Protein AF-A0A563EY84-F1 (afdb_monomer_lite)

Radius of gyration: 15.16 Å; chains: 1; bounding box: 31×31×46 Å

Sequence (108 aa):
MAWVDTEAEFTRPQLLTLVAGVLQLALGLLDVFPLSPEYHVLQLGVGALGVVMSIRHDLARMYGLALLLFFGWMSLGLNEVNAEGFLEVRTAVVGAVITLVRPGRSAE

Organism: NCBI:txid2591470

Foldseek 3Di:
DDDPPDPVVQWPLLVLLLVQLVVLLVCLVVVVFPDDPVVSVVSNVLSVLSNVQSVDLVSSLVSLVCQLVVLVVVLVVDPDDGRSNVVSVVSNVSSVCSNPDDTPPPPD

pLDDT: mean 78.78, std 13.17, range [37.16, 89.94]

Structure (mmCIF, N/CA/C/O backbone):
data_AF-A0A563EY84-F1
#
_entry.id   AF-A0A563EY84-F1
#
loop_
_atom_site.group_PDB
_atom_site.id
_atom_site.type_symbol
_atom_site.label_atom_id
_atom_site.label_alt_id
_atom_site.label_comp_id
_atom_site.label_asym_id
_atom_site.label_entity_id
_atom_site.label_seq_id
_atom_site.pdbx_PDB_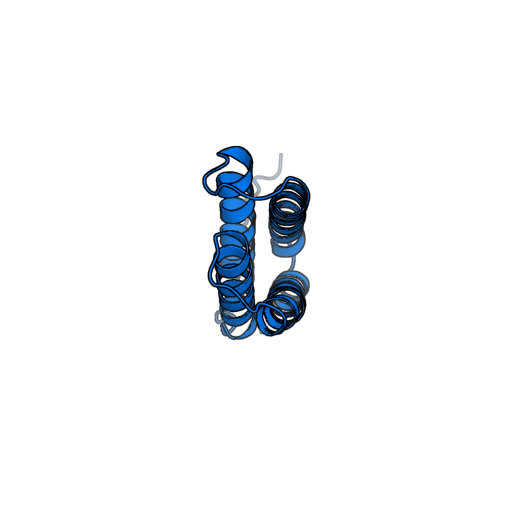ins_code
_atom_site.Cartn_x
_atom_site.Cartn_y
_atom_site.Cartn_z
_atom_site.occupancy
_atom_site.B_iso_or_equiv
_atom_site.auth_seq_id
_atom_site.auth_comp_id
_atom_site.auth_asym_id
_atom_site.auth_atom_id
_atom_site.pdbx_PDB_model_num
ATOM 1 N N . MET A 1 1 ? 16.986 18.978 -27.135 1.00 37.16 1 MET A N 1
ATOM 2 C CA . MET A 1 1 ? 15.742 18.364 -26.626 1.00 37.16 1 MET A CA 1
ATOM 3 C C . MET A 1 1 ? 15.768 16.905 -27.034 1.00 37.16 1 MET A C 1
ATOM 5 O O . MET A 1 1 ? 15.446 16.597 -28.173 1.00 37.16 1 MET A O 1
ATOM 9 N N . ALA A 1 2 ? 16.289 16.046 -26.159 1.00 43.78 2 ALA A N 1
ATOM 10 C CA . ALA A 1 2 ? 16.248 14.607 -26.372 1.00 43.78 2 ALA A CA 1
ATOM 11 C C . ALA A 1 2 ? 14.829 14.143 -26.036 1.00 43.78 2 ALA A C 1
ATOM 13 O O . ALA A 1 2 ? 14.350 14.381 -24.927 1.00 43.78 2 ALA A O 1
ATOM 14 N N . TRP A 1 3 ? 14.151 13.582 -27.028 1.00 42.94 3 TRP A N 1
ATOM 15 C CA . TRP A 1 3 ? 12.872 12.919 -26.859 1.00 42.94 3 TRP A CA 1
ATOM 16 C C . TRP A 1 3 ? 13.102 11.713 -25.949 1.00 42.94 3 TRP A C 1
ATOM 18 O O . TRP A 1 3 ? 13.934 10.857 -26.245 1.00 42.94 3 TRP A O 1
ATOM 28 N N . VAL A 1 4 ? 12.437 11.707 -24.795 1.00 46.91 4 VAL A N 1
ATOM 29 C CA . VAL A 1 4 ? 12.439 10.588 -23.850 1.00 46.91 4 VAL A CA 1
ATOM 30 C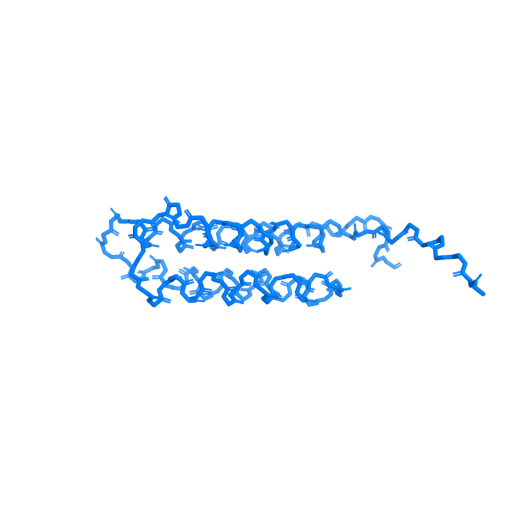 C . VAL A 1 4 ? 11.508 9.520 -24.427 1.00 46.91 4 VAL A C 1
ATOM 32 O O . VAL A 1 4 ? 10.398 9.326 -23.951 1.00 46.91 4 VAL A O 1
ATOM 35 N N . ASP A 1 5 ? 11.961 8.852 -25.487 1.00 43.91 5 ASP A N 1
ATOM 36 C CA . ASP A 1 5 ? 11.432 7.556 -25.921 1.00 43.91 5 ASP A CA 1
ATOM 37 C C . ASP A 1 5 ? 12.052 6.478 -25.032 1.00 43.91 5 ASP A C 1
ATOM 39 O O . ASP A 1 5 ? 12.880 5.665 -25.436 1.00 43.91 5 ASP A O 1
ATOM 43 N N . THR A 1 6 ? 11.706 6.523 -23.751 1.00 45.00 6 THR A N 1
ATOM 44 C CA . THR A 1 6 ? 11.883 5.377 -22.874 1.00 45.00 6 THR A CA 1
ATOM 45 C C . THR A 1 6 ? 10.477 4.927 -22.555 1.00 45.00 6 THR A C 1
ATOM 47 O O . THR A 1 6 ? 9.836 5.463 -21.651 1.00 45.00 6 THR A O 1
ATOM 50 N N . GLU A 1 7 ? 9.985 3.945 -23.308 1.00 44.38 7 GLU A N 1
ATOM 51 C CA . GLU A 1 7 ? 9.072 2.959 -22.745 1.00 44.38 7 GLU A CA 1
ATOM 52 C C . GLU A 1 7 ? 9.785 2.382 -21.517 1.00 44.38 7 GLU A C 1
ATOM 54 O O . GLU A 1 7 ? 10.507 1.391 -21.582 1.00 44.38 7 GLU A O 1
ATOM 59 N N . ALA A 1 8 ? 9.694 3.087 -20.390 1.00 53.78 8 ALA A N 1
ATOM 60 C CA . ALA A 1 8 ? 10.080 2.567 -19.104 1.00 53.78 8 ALA A CA 1
ATOM 61 C C . ALA A 1 8 ? 9.048 1.479 -18.828 1.00 53.78 8 ALA A C 1
ATOM 63 O O . ALA A 1 8 ? 7.989 1.750 -18.262 1.00 53.78 8 ALA A O 1
ATOM 64 N N . GLU A 1 9 ? 9.311 0.270 -19.329 1.00 61.81 9 GLU A N 1
ATOM 65 C CA . GLU A 1 9 ? 8.548 -0.919 -18.988 1.00 61.81 9 GLU A CA 1
ATOM 66 C C . GLU A 1 9 ? 8.684 -1.096 -17.478 1.00 61.81 9 GLU A C 1
ATOM 68 O O . GLU A 1 9 ? 9.627 -1.700 -16.965 1.00 61.81 9 GLU A O 1
ATOM 73 N N . PHE A 1 10 ? 7.751 -0.496 -16.741 1.00 65.25 10 PHE A N 1
ATOM 74 C CA . PHE A 1 10 ? 7.640 -0.700 -15.315 1.00 65.25 10 PHE A CA 1
ATOM 75 C C . PHE A 1 10 ? 7.540 -2.200 -15.081 1.00 65.25 10 PHE A C 1
ATOM 77 O O . PHE A 1 10 ? 6.630 -2.878 -15.568 1.00 65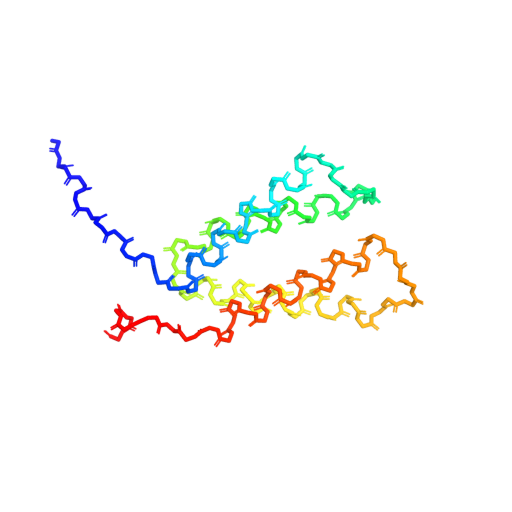.25 10 PHE A O 1
ATOM 84 N N . THR A 1 11 ? 8.477 -2.732 -14.304 1.00 79.38 11 THR A N 1
ATOM 85 C CA . THR A 1 11 ? 8.374 -4.121 -13.874 1.00 79.38 11 THR A CA 1
ATOM 86 C C . THR A 1 11 ? 7.079 -4.290 -13.075 1.00 79.38 11 THR A C 1
ATOM 88 O O . THR A 1 11 ? 6.627 -3.368 -12.392 1.00 79.38 11 THR A O 1
ATOM 91 N N . ARG A 1 12 ? 6.473 -5.483 -13.124 1.00 82.31 12 ARG A N 1
ATOM 92 C CA . ARG A 1 12 ? 5.207 -5.765 -12.418 1.00 82.31 12 ARG A CA 1
ATOM 93 C C . ARG A 1 12 ? 5.202 -5.295 -10.948 1.00 82.31 12 ARG A C 1
ATOM 95 O O . ARG A 1 12 ? 4.213 -4.677 -10.563 1.00 82.31 12 ARG A O 1
ATOM 102 N N . PRO A 1 13 ? 6.271 -5.497 -10.142 1.00 80.00 13 PRO A N 1
ATOM 103 C CA . PRO A 1 13 ? 6.319 -4.957 -8.782 1.00 80.00 13 PRO A CA 1
ATOM 104 C C . PRO A 1 13 ? 6.276 -3.432 -8.724 1.00 80.00 13 PRO A C 1
ATOM 106 O O . PRO A 1 13 ? 5.577 -2.889 -7.882 1.00 80.00 13 PRO A O 1
ATOM 109 N N . GLN A 1 14 ? 6.978 -2.726 -9.614 1.00 83.44 14 GLN A N 1
ATOM 110 C CA . GLN A 1 14 ? 6.976 -1.262 -9.610 1.00 83.44 14 GLN A CA 1
ATOM 111 C C . GLN A 1 14 ? 5.605 -0.700 -9.975 1.00 83.44 14 GLN A C 1
ATOM 113 O O . GLN A 1 14 ? 5.134 0.213 -9.304 1.00 83.44 14 GLN A O 1
ATOM 118 N N . LEU A 1 15 ? 4.944 -1.276 -10.986 1.00 87.00 15 LEU A N 1
ATOM 119 C CA . LEU A 1 15 ? 3.591 -0.869 -11.357 1.00 87.00 15 LEU A CA 1
ATOM 120 C C . LEU A 1 15 ? 2.613 -1.107 -10.201 1.00 87.00 15 LEU A C 1
ATOM 122 O O . LEU A 1 15 ? 1.830 -0.221 -9.872 1.00 87.00 15 LEU A O 1
ATOM 126 N N . LEU A 1 16 ? 2.682 -2.272 -9.548 1.00 86.12 16 LEU A N 1
ATOM 127 C CA . LEU A 1 16 ? 1.837 -2.569 -8.390 1.00 86.12 16 LEU A CA 1
ATOM 128 C C . LEU A 1 16 ? 2.122 -1.635 -7.212 1.00 86.12 16 LEU A C 1
ATOM 130 O O . LEU A 1 16 ? 1.179 -1.161 -6.587 1.00 86.12 16 LEU A O 1
ATOM 134 N N . THR A 1 17 ? 3.388 -1.323 -6.935 1.00 88.31 17 THR A N 1
ATOM 135 C CA . THR A 1 17 ? 3.770 -0.375 -5.882 1.00 88.31 17 THR A CA 1
ATOM 136 C C . THR A 1 17 ? 3.294 1.043 -6.190 1.00 88.31 17 THR A C 1
ATOM 138 O O . THR A 1 17 ? 2.778 1.715 -5.299 1.00 88.31 17 THR A O 1
ATOM 141 N N . LEU A 1 18 ? 3.383 1.482 -7.449 1.00 87.56 18 LEU A N 1
ATOM 142 C CA . LEU A 1 18 ? 2.872 2.781 -7.882 1.00 87.56 18 LEU A CA 1
ATOM 143 C C . LEU A 1 18 ? 1.349 2.851 -7.739 1.00 87.56 18 LEU A C 1
ATOM 145 O O . LEU A 1 18 ? 0.832 3.784 -7.132 1.00 87.56 18 LEU A O 1
ATOM 149 N N . VAL A 1 19 ? 0.632 1.846 -8.251 1.00 88.44 19 VAL A N 1
ATOM 150 C CA . VAL A 1 19 ? -0.833 1.765 -8.151 1.00 88.44 19 VAL A CA 1
ATOM 151 C C . VAL A 1 19 ? -1.272 1.719 -6.690 1.00 88.44 19 VAL A C 1
ATOM 153 O O . VAL A 1 19 ? -2.195 2.435 -6.314 1.00 88.44 19 VAL A O 1
ATOM 156 N N . ALA A 1 20 ? -0.595 0.934 -5.850 1.00 88.38 20 ALA A N 1
ATOM 157 C CA . ALA A 1 20 ? -0.872 0.870 -4.420 1.00 88.38 20 ALA A CA 1
ATOM 158 C C . ALA A 1 20 ? -0.670 2.228 -3.735 1.00 88.38 20 ALA A C 1
ATOM 160 O O . ALA A 1 20 ? -1.547 2.665 -2.990 1.00 88.38 20 ALA A O 1
ATOM 161 N N . GLY A 1 21 ? 0.447 2.906 -4.021 1.00 87.69 21 GLY A N 1
ATOM 162 C CA . GLY A 1 21 ? 0.754 4.220 -3.461 1.00 87.69 21 GLY A CA 1
ATOM 163 C C . GLY A 1 21 ? -0.260 5.287 -3.880 1.00 87.69 21 GLY A C 1
ATOM 164 O O . GLY A 1 21 ? -0.812 5.991 -3.035 1.00 87.69 21 GLY A O 1
ATOM 165 N N . VAL A 1 22 ? -0.584 5.352 -5.175 1.00 89.12 22 VAL A N 1
ATOM 166 C CA . VAL A 1 22 ? -1.595 6.277 -5.715 1.00 89.12 22 VAL A CA 1
ATOM 167 C C . VAL A 1 22 ? -2.974 5.989 -5.128 1.00 89.12 22 VAL A C 1
ATOM 169 O O . VAL A 1 22 ? -3.673 6.920 -4.735 1.00 89.12 22 VAL A O 1
ATOM 172 N N . LEU A 1 23 ? -3.369 4.719 -5.024 1.00 87.19 23 LEU A N 1
ATOM 173 C CA . LEU A 1 23 ? -4.660 4.350 -4.453 1.00 87.19 23 LEU A CA 1
ATOM 174 C C . LEU A 1 23 ? -4.739 4.714 -2.965 1.00 87.19 23 LEU A C 1
ATOM 176 O O . LEU A 1 23 ? -5.759 5.237 -2.529 1.00 87.19 23 LEU A O 1
ATOM 180 N N . GLN A 1 24 ? -3.675 4.497 -2.188 1.00 86.19 24 GLN A N 1
ATOM 181 C CA . GLN A 1 24 ? -3.621 4.913 -0.782 1.00 86.19 24 GLN A CA 1
ATOM 182 C C . GLN A 1 24 ? -3.746 6.429 -0.625 1.00 86.19 24 GLN A C 1
ATOM 184 O O . GLN A 1 24 ? -4.528 6.875 0.216 1.00 86.19 24 GLN A O 1
ATOM 189 N N . LEU A 1 25 ? -3.052 7.204 -1.467 1.00 88.06 25 LEU A N 1
ATOM 190 C CA . LEU A 1 25 ? -3.176 8.662 -1.502 1.00 88.06 25 LEU A CA 1
ATOM 191 C C . LEU A 1 25 ? -4.592 9.102 -1.870 1.00 88.06 25 LEU A C 1
ATOM 193 O O . LEU A 1 25 ? -5.157 9.939 -1.179 1.00 88.06 25 LEU A O 1
ATOM 197 N N . ALA A 1 26 ? -5.182 8.521 -2.916 1.00 86.75 26 ALA A N 1
ATOM 198 C CA . ALA A 1 26 ? -6.535 8.852 -3.351 1.00 86.75 26 ALA A CA 1
ATOM 199 C C . ALA A 1 26 ? -7.568 8.542 -2.260 1.00 86.75 26 ALA A C 1
ATOM 201 O O . ALA A 1 26 ? -8.416 9.373 -1.958 1.00 86.75 26 ALA A O 1
ATOM 202 N N . LEU A 1 27 ? -7.466 7.372 -1.626 1.00 84.69 27 LEU A N 1
ATOM 203 C CA . LEU A 1 27 ? -8.352 6.980 -0.532 1.00 84.69 27 LEU A CA 1
ATOM 204 C C . LEU A 1 27 ? -8.153 7.837 0.726 1.00 84.69 27 LEU A C 1
ATOM 206 O O . LEU A 1 27 ? -9.105 8.005 1.480 1.00 84.69 27 LEU A O 1
ATOM 210 N N . GLY A 1 28 ? -6.936 8.340 0.962 1.00 83.25 28 GLY A N 1
ATOM 211 C CA . GLY A 1 28 ? -6.649 9.254 2.067 1.00 83.25 28 GLY A CA 1
ATOM 212 C C . GLY A 1 28 ? -7.237 10.631 1.780 1.00 83.25 28 GLY A C 1
ATOM 213 O O . GLY A 1 28 ? -8.071 11.115 2.524 1.00 83.25 28 GLY A O 1
ATOM 214 N N . LEU A 1 29 ? -6.910 11.217 0.628 1.00 82.81 29 LEU A N 1
ATOM 215 C CA . LEU A 1 29 ? -7.392 12.541 0.219 1.00 82.81 29 LEU A CA 1
ATOM 216 C C . LEU A 1 29 ? -8.919 12.641 0.111 1.00 82.81 29 LEU A C 1
ATOM 218 O O . LEU A 1 29 ? -9.473 13.705 0.366 1.00 82.81 29 LEU A O 1
ATOM 222 N N . LEU A 1 30 ? -9.590 11.559 -0.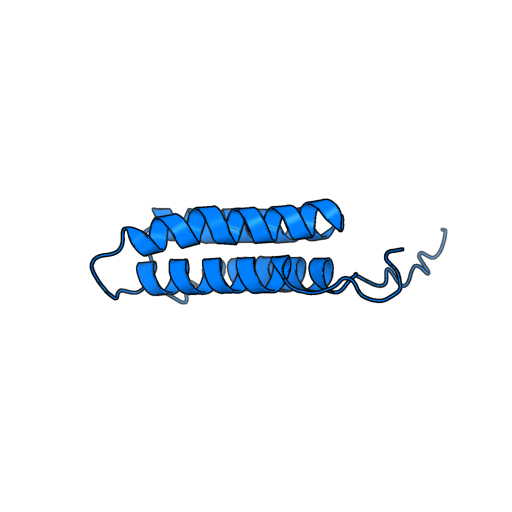292 1.00 82.75 30 LEU A N 1
ATOM 223 C CA . LEU A 1 30 ? -11.050 11.508 -0.407 1.00 82.75 30 LEU A CA 1
ATOM 224 C C . LEU A 1 30 ? -11.757 11.139 0.906 1.00 82.75 30 LEU A C 1
ATOM 226 O O . LEU A 1 30 ? -12.982 11.056 0.904 1.00 82.75 30 LEU A O 1
ATOM 230 N N . ASP A 1 31 ? -11.007 10.899 1.988 1.00 77.50 31 ASP A N 1
ATOM 231 C CA . ASP A 1 31 ? -11.521 10.540 3.317 1.00 77.50 31 ASP A CA 1
ATOM 232 C C . ASP A 1 31 ? -12.580 9.420 3.271 1.00 77.50 31 ASP A C 1
ATOM 234 O O . ASP A 1 31 ? -13.652 9.484 3.868 1.00 77.50 31 ASP A O 1
ATOM 238 N N . VAL A 1 32 ? -12.301 8.382 2.472 1.00 73.06 32 VAL A N 1
ATOM 239 C CA . VAL A 1 32 ? -13.286 7.336 2.127 1.00 73.06 32 VAL A CA 1
ATOM 240 C C . VAL A 1 32 ? -13.661 6.468 3.333 1.00 73.06 32 VAL A C 1
ATOM 242 O O . VAL A 1 32 ? -14.721 5.843 3.344 1.00 73.06 32 VAL A O 1
ATOM 245 N N . PHE A 1 33 ? -12.796 6.412 4.346 1.00 72.81 33 PHE A N 1
ATOM 246 C CA . PHE A 1 33 ? -13.004 5.638 5.566 1.00 72.81 33 PHE A CA 1
ATOM 247 C C . PHE A 1 33 ? -12.973 6.568 6.782 1.00 72.81 33 PHE A C 1
ATOM 249 O O . PHE A 1 33 ? -12.096 7.426 6.834 1.00 72.81 33 PHE A O 1
ATOM 256 N N . PRO A 1 34 ? -13.858 6.369 7.780 1.00 75.75 34 PRO A N 1
ATOM 257 C CA . PRO A 1 34 ? -13.840 7.122 9.031 1.00 75.75 34 PRO A CA 1
ATOM 258 C C . PRO A 1 34 ? -12.654 6.662 9.889 1.00 75.75 34 PRO A C 1
ATOM 260 O O . PRO A 1 34 ? -12.804 5.875 10.823 1.00 75.75 34 PRO A O 1
ATOM 263 N N . LEU A 1 35 ? -11.457 7.090 9.502 1.00 76.44 35 LEU A N 1
ATOM 264 C CA . LEU A 1 35 ? -10.202 6.774 10.167 1.00 76.44 35 LEU A CA 1
ATOM 265 C C . LEU A 1 35 ? -9.909 7.830 11.224 1.00 76.44 35 LEU A C 1
ATOM 267 O O . LEU A 1 35 ? -10.197 9.015 11.038 1.00 76.44 35 LEU A O 1
ATOM 271 N N . SER A 1 36 ? -9.283 7.418 12.323 1.00 81.94 36 SER A N 1
ATOM 272 C CA . SER A 1 36 ? -8.702 8.386 13.243 1.00 81.94 36 SER A CA 1
ATOM 273 C C . SER A 1 36 ? -7.583 9.189 12.545 1.00 81.94 36 SER A C 1
ATOM 275 O O . SER A 1 36 ? -6.964 8.710 11.583 1.00 81.94 36 SER A O 1
ATOM 277 N N . PRO A 1 37 ? -7.295 10.424 13.002 1.00 82.88 37 PRO A N 1
ATOM 278 C CA . PRO A 1 37 ? -6.332 11.313 12.342 1.00 82.88 37 PRO A CA 1
ATOM 279 C C . PRO A 1 37 ? -4.944 10.686 12.155 1.00 82.88 37 PRO A C 1
ATOM 281 O O . PRO A 1 37 ? -4.254 10.956 11.174 1.00 82.88 37 PRO A O 1
ATOM 284 N N . GLU A 1 38 ? -4.551 9.816 13.083 1.00 84.94 38 GLU A N 1
ATOM 285 C CA . GLU A 1 38 ? -3.274 9.103 13.086 1.00 84.94 38 GLU A CA 1
ATOM 286 C C . GLU A 1 38 ? -3.163 8.140 11.896 1.00 84.94 38 GLU A C 1
ATOM 288 O O . GLU A 1 38 ? -2.177 8.165 11.154 1.00 84.94 38 GLU A O 1
ATOM 293 N N . TYR A 1 39 ? -4.213 7.349 11.652 1.00 81.75 39 TYR A N 1
ATOM 294 C CA . TYR A 1 39 ? -4.277 6.411 10.529 1.00 81.75 39 TYR A CA 1
ATOM 295 C C . TYR A 1 39 ? -4.410 7.127 9.190 1.00 81.75 39 TYR A C 1
ATOM 297 O O . TYR A 1 39 ? -3.879 6.651 8.188 1.00 81.75 39 TYR A O 1
ATOM 305 N N . HIS A 1 40 ? -5.059 8.291 9.166 1.00 85.00 40 HIS A N 1
ATOM 306 C CA . HIS A 1 40 ? -5.149 9.114 7.965 1.00 85.00 40 HIS A CA 1
ATOM 307 C C . HIS A 1 40 ? -3.759 9.624 7.534 1.00 85.00 40 HIS A C 1
ATOM 309 O O . HIS A 1 40 ? -3.379 9.511 6.365 1.00 85.00 40 HIS A O 1
ATOM 315 N N . VAL A 1 41 ? -2.951 10.112 8.484 1.00 87.56 41 VAL A N 1
ATOM 316 C CA . VAL A 1 41 ? -1.560 10.526 8.225 1.00 87.56 41 VAL A CA 1
ATOM 317 C C . VAL A 1 41 ? -0.700 9.335 7.806 1.00 87.56 41 VAL A C 1
ATOM 319 O O . VAL A 1 41 ? 0.055 9.442 6.837 1.00 87.56 41 VAL A O 1
ATOM 322 N N . LEU A 1 42 ? -0.837 8.190 8.484 1.00 86.19 42 LEU A N 1
ATOM 323 C CA . LEU A 1 42 ? -0.155 6.950 8.109 1.00 86.19 42 LEU A CA 1
ATOM 324 C C . LEU A 1 42 ? -0.493 6.539 6.675 1.00 86.19 42 LEU A C 1
ATOM 326 O O . LEU A 1 42 ? 0.411 6.268 5.890 1.00 86.19 42 LEU A O 1
ATOM 330 N N . GLN A 1 43 ? -1.771 6.544 6.302 1.00 86.12 43 GLN A N 1
ATOM 331 C CA . GLN A 1 43 ? -2.215 6.169 4.965 1.00 86.12 43 GLN A CA 1
ATOM 332 C C . GLN A 1 43 ? -1.635 7.089 3.882 1.00 86.12 43 GLN A C 1
ATOM 334 O O . GLN A 1 43 ? -1.156 6.597 2.858 1.00 86.12 43 GLN A O 1
ATOM 339 N N . LEU A 1 44 ? -1.635 8.407 4.104 1.00 87.94 44 LEU A N 1
ATOM 340 C CA . LEU A 1 44 ? -1.038 9.364 3.169 1.00 87.94 44 LEU A CA 1
ATOM 341 C C . LEU A 1 44 ? 0.485 9.211 3.085 1.00 87.94 44 LEU A C 1
ATOM 343 O O . LEU A 1 44 ? 1.044 9.207 1.988 1.00 87.94 44 LEU A O 1
ATOM 347 N N . GLY A 1 45 ? 1.158 9.054 4.228 1.00 89.25 45 GLY A N 1
ATOM 348 C CA . GLY A 1 45 ? 2.609 8.886 4.294 1.00 89.25 45 GLY A CA 1
ATOM 349 C C . GLY A 1 45 ? 3.071 7.615 3.588 1.00 89.25 45 GLY A C 1
ATOM 350 O O . GLY A 1 45 ? 3.999 7.649 2.781 1.00 89.25 45 GLY A O 1
ATOM 351 N N . VAL A 1 46 ? 2.371 6.509 3.828 1.00 88.75 46 VAL A N 1
ATOM 352 C CA . VAL A 1 46 ? 2.615 5.227 3.170 1.00 88.75 46 VAL A CA 1
ATOM 353 C C . VAL A 1 46 ? 2.336 5.332 1.669 1.00 88.75 46 VAL A C 1
ATOM 355 O O . VAL A 1 46 ? 3.186 4.948 0.868 1.00 88.75 46 VAL A O 1
ATOM 358 N N . GLY A 1 47 ? 1.227 5.963 1.271 1.00 88.25 47 GLY A N 1
ATOM 359 C CA . GLY A 1 47 ? 0.910 6.197 -0.136 1.00 88.25 47 GLY A CA 1
ATOM 360 C C . GLY A 1 47 ? 1.991 6.996 -0.877 1.00 88.25 47 GLY A C 1
ATOM 361 O O . GLY A 1 47 ? 2.436 6.596 -1.956 1.00 88.25 47 GLY A O 1
ATOM 362 N N . ALA A 1 48 ? 2.483 8.081 -0.273 1.00 89.94 48 ALA A N 1
ATOM 363 C CA . ALA A 1 48 ? 3.583 8.877 -0.817 1.00 89.94 48 ALA A CA 1
ATOM 364 C C . ALA A 1 48 ? 4.887 8.068 -0.913 1.00 89.94 48 ALA A C 1
ATOM 366 O O . ALA A 1 48 ? 5.571 8.114 -1.939 1.00 89.94 48 ALA A O 1
ATOM 367 N N . LEU A 1 49 ? 5.207 7.283 0.122 1.00 88.75 49 LEU A N 1
ATOM 368 C CA . LEU A 1 49 ? 6.373 6.400 0.136 1.00 88.75 49 LEU A CA 1
ATOM 369 C C . LEU A 1 49 ? 6.304 5.371 -1.003 1.00 88.75 49 LEU A C 1
ATOM 371 O O . LEU A 1 49 ? 7.305 5.156 -1.683 1.00 88.75 49 LEU A O 1
ATOM 375 N N . GLY A 1 50 ? 5.129 4.789 -1.260 1.00 86.81 50 GLY A N 1
ATOM 376 C CA . GLY A 1 50 ? 4.903 3.849 -2.359 1.00 86.81 50 GLY A CA 1
ATOM 377 C C . GLY A 1 50 ? 5.172 4.467 -3.730 1.00 86.81 50 GLY A C 1
ATOM 378 O O . GLY A 1 50 ? 5.887 3.885 -4.545 1.00 86.81 50 GLY A O 1
ATOM 379 N N . VAL A 1 51 ? 4.689 5.689 -3.971 1.00 88.00 51 VAL A N 1
ATOM 380 C CA . VAL A 1 51 ? 4.968 6.416 -5.222 1.00 88.00 51 VAL A CA 1
ATOM 381 C C . VAL A 1 51 ? 6.473 6.633 -5.397 1.00 88.00 51 VAL A C 1
ATOM 383 O O . VAL A 1 51 ? 7.012 6.308 -6.452 1.00 88.00 51 VAL A O 1
ATOM 386 N N . VAL A 1 52 ? 7.179 7.084 -4.356 1.00 88.75 52 VAL A N 1
ATOM 387 C CA . VAL A 1 52 ? 8.636 7.304 -4.411 1.00 88.75 52 VAL A CA 1
ATOM 388 C C . VAL A 1 52 ? 9.401 5.989 -4.614 1.00 88.75 52 VAL A C 1
ATOM 390 O O . VAL A 1 52 ? 10.309 5.913 -5.441 1.00 88.75 52 VAL A O 1
ATOM 393 N N . MET A 1 53 ? 9.032 4.930 -3.893 1.00 86.75 53 MET A N 1
ATOM 394 C CA . MET A 1 53 ? 9.724 3.641 -3.950 1.00 86.75 53 MET A CA 1
ATOM 395 C C . MET A 1 53 ? 9.441 2.852 -5.233 1.00 86.75 53 MET A C 1
ATOM 397 O O . MET A 1 53 ? 10.256 2.012 -5.606 1.00 86.75 53 MET A O 1
ATOM 401 N N . SER A 1 54 ? 8.362 3.149 -5.966 1.00 85.38 54 SER A N 1
ATOM 402 C CA . SER A 1 54 ? 8.096 2.533 -7.277 1.00 85.38 54 SER A CA 1
ATOM 403 C C . SER A 1 54 ? 9.147 2.862 -8.347 1.00 85.38 54 SER A C 1
ATOM 405 O O . SER A 1 54 ? 9.291 2.113 -9.314 1.00 85.38 54 SER A O 1
ATOM 407 N N . ILE A 1 55 ? 9.937 3.929 -8.164 1.00 83.06 55 ILE A N 1
ATOM 408 C CA . ILE A 1 55 ? 10.953 4.370 -9.134 1.00 83.06 55 ILE A CA 1
ATOM 409 C C . ILE A 1 55 ? 12.035 3.298 -9.338 1.00 83.06 55 ILE A C 1
ATOM 411 O O . ILE A 1 55 ? 12.573 3.158 -10.434 1.00 83.06 55 ILE A O 1
ATOM 415 N N . ARG A 1 56 ? 12.339 2.487 -8.315 1.00 82.12 56 ARG A N 1
ATOM 416 C CA . ARG A 1 56 ? 13.348 1.418 -8.389 1.00 82.12 56 ARG A CA 1
ATOM 417 C C . ARG A 1 56 ? 12.741 0.069 -8.024 1.00 82.12 56 ARG A C 1
ATOM 419 O O . ARG A 1 56 ? 12.059 -0.048 -7.014 1.00 82.12 56 ARG A O 1
ATOM 426 N N . HIS A 1 57 ? 13.052 -0.963 -8.803 1.00 78.88 57 HIS A N 1
ATOM 427 C CA . HIS A 1 57 ? 12.533 -2.317 -8.591 1.00 78.88 57 HIS A CA 1
ATOM 428 C C . HIS A 1 57 ? 12.826 -2.868 -7.186 1.00 78.88 57 HIS A C 1
ATOM 430 O O . HIS A 1 57 ? 11.916 -3.350 -6.509 1.00 78.88 57 HIS A O 1
ATOM 436 N N . ASP A 1 58 ? 14.071 -2.741 -6.720 1.00 80.62 58 ASP A N 1
ATOM 437 C CA . ASP A 1 58 ? 14.475 -3.237 -5.398 1.00 80.62 58 ASP A CA 1
ATOM 438 C C . ASP A 1 58 ? 13.715 -2.530 -4.269 1.00 80.62 58 ASP A C 1
ATOM 440 O O . ASP A 1 58 ? 13.249 -3.165 -3.322 1.00 80.62 58 ASP A O 1
ATOM 444 N N . LEU A 1 59 ? 13.524 -1.211 -4.404 1.00 84.94 59 LEU A N 1
ATOM 445 C CA . LEU A 1 59 ? 12.762 -0.411 -3.445 1.00 84.94 59 LEU A CA 1
ATOM 446 C C . LEU A 1 59 ? 11.277 -0.785 -3.465 1.00 84.94 59 LEU A C 1
ATOM 448 O O . LEU A 1 59 ? 10.666 -0.874 -2.406 1.00 84.94 59 LEU A O 1
ATOM 452 N N . ALA A 1 60 ? 10.707 -1.068 -4.638 1.00 83.88 60 ALA A N 1
ATOM 453 C CA . ALA A 1 60 ? 9.313 -1.475 -4.772 1.00 83.88 60 ALA A CA 1
ATOM 454 C C . ALA A 1 60 ? 9.018 -2.789 -4.030 1.00 83.88 60 ALA A C 1
ATOM 456 O O . ALA A 1 60 ? 7.978 -2.909 -3.382 1.00 83.88 60 ALA A O 1
ATOM 457 N N . ARG A 1 61 ? 9.946 -3.754 -4.066 1.00 84.06 61 ARG A N 1
ATOM 458 C CA . ARG A 1 61 ? 9.834 -5.002 -3.294 1.00 84.06 61 ARG A CA 1
ATOM 459 C C . ARG A 1 61 ? 10.025 -4.791 -1.797 1.00 84.06 61 ARG A C 1
ATOM 461 O O . ARG A 1 61 ? 9.249 -5.333 -1.014 1.00 84.06 61 ARG A O 1
ATOM 468 N N . MET A 1 62 ? 11.015 -3.992 -1.395 1.00 88.25 62 MET A N 1
ATOM 469 C CA . MET A 1 62 ? 11.205 -3.649 0.020 1.00 88.25 62 MET A CA 1
ATOM 470 C C . MET A 1 62 ? 10.002 -2.904 0.593 1.00 88.25 62 MET A C 1
ATOM 472 O O . MET A 1 62 ? 9.626 -3.151 1.733 1.00 88.25 62 MET A O 1
ATOM 476 N N . TYR A 1 63 ? 9.365 -2.049 -0.204 1.00 87.69 63 TYR A N 1
ATOM 477 C CA . TYR A 1 63 ? 8.118 -1.394 0.161 1.00 87.69 63 TYR A CA 1
ATOM 478 C C . TYR A 1 63 ? 7.008 -2.414 0.428 1.00 87.69 63 TYR A C 1
ATOM 480 O O . TYR A 1 63 ? 6.392 -2.376 1.488 1.00 87.69 63 TYR A O 1
ATOM 488 N N . GLY A 1 64 ? 6.801 -3.374 -0.482 1.00 84.88 64 GLY A N 1
ATOM 489 C CA . GLY A 1 64 ? 5.838 -4.459 -0.277 1.00 84.88 64 GLY A CA 1
ATOM 490 C C . GLY A 1 64 ? 6.097 -5.249 1.011 1.00 84.88 64 GLY A C 1
ATOM 491 O O . GLY A 1 64 ? 5.165 -5.514 1.770 1.00 84.88 64 GLY A O 1
ATOM 492 N N . LEU A 1 65 ? 7.364 -5.558 1.302 1.00 88.88 65 LEU A N 1
ATOM 493 C CA . LEU A 1 65 ? 7.762 -6.223 2.544 1.00 88.88 65 LEU A CA 1
ATOM 494 C C . LEU A 1 65 ? 7.488 -5.357 3.775 1.00 88.88 65 LEU A C 1
ATOM 496 O O . LEU A 1 65 ? 6.957 -5.859 4.761 1.00 88.88 65 LEU A O 1
ATOM 500 N N . ALA A 1 66 ? 7.815 -4.067 3.723 1.00 88.44 66 ALA A N 1
ATOM 501 C CA . ALA A 1 66 ? 7.560 -3.139 4.818 1.00 88.44 66 ALA A CA 1
ATOM 502 C C . ALA A 1 66 ? 6.059 -3.017 5.104 1.00 88.44 66 ALA A C 1
ATOM 504 O O . ALA A 1 66 ? 5.659 -3.093 6.263 1.00 88.44 66 ALA A O 1
ATOM 505 N N . LEU A 1 67 ? 5.229 -2.911 4.058 1.00 88.00 67 LEU A N 1
ATOM 506 C CA . LEU A 1 67 ? 3.772 -2.923 4.189 1.00 88.00 67 LEU A CA 1
ATOM 507 C C . LEU A 1 67 ? 3.281 -4.203 4.863 1.00 88.00 67 LEU A C 1
ATOM 509 O O . LEU A 1 67 ? 2.500 -4.139 5.808 1.00 88.00 67 LEU A O 1
ATOM 513 N N . LEU A 1 68 ? 3.749 -5.357 4.384 1.00 89.00 68 LEU A N 1
ATOM 514 C CA . LEU A 1 68 ? 3.355 -6.654 4.918 1.00 89.00 68 LEU A CA 1
ATOM 515 C C . LEU A 1 68 ? 3.744 -6.798 6.390 1.00 89.00 68 LEU A C 1
ATOM 517 O O . LEU A 1 68 ? 2.928 -7.232 7.192 1.00 89.00 68 LEU A O 1
ATOM 521 N N . LEU A 1 69 ? 4.976 -6.444 6.751 1.00 88.62 69 LEU A N 1
ATOM 522 C CA . LEU A 1 69 ? 5.465 -6.609 8.116 1.00 88.62 69 LEU A CA 1
ATOM 523 C C . LEU A 1 69 ? 4.812 -5.615 9.071 1.00 88.62 69 LEU A C 1
ATOM 525 O O . LEU A 1 69 ? 4.335 -6.023 10.124 1.00 88.62 69 LEU A O 1
ATOM 529 N N . PHE A 1 70 ? 4.761 -4.333 8.707 1.00 86.44 70 PHE A N 1
ATOM 530 C CA . PHE A 1 70 ? 4.230 -3.288 9.577 1.00 86.44 70 PHE A CA 1
ATOM 531 C C . PHE A 1 70 ? 2.730 -3.474 9.808 1.00 86.44 70 PHE A C 1
ATOM 533 O O . PHE A 1 70 ? 2.296 -3.636 10.945 1.00 86.44 70 PHE A O 1
ATOM 540 N N . PHE A 1 71 ? 1.946 -3.532 8.731 1.00 84.88 71 PHE A N 1
ATOM 541 C CA . PHE A 1 71 ? 0.494 -3.655 8.840 1.00 84.88 71 PHE A CA 1
ATOM 542 C C . PHE A 1 71 ? 0.046 -5.080 9.155 1.00 84.88 71 PHE A C 1
ATOM 544 O O . PHE A 1 71 ? -0.979 -5.262 9.800 1.00 84.88 71 PHE A O 1
ATOM 551 N N . GLY A 1 72 ? 0.812 -6.101 8.759 1.00 83.75 72 GLY A N 1
ATOM 552 C CA . GLY A 1 72 ? 0.542 -7.477 9.172 1.00 83.75 72 GLY A CA 1
ATOM 553 C C . GLY A 1 72 ? 0.730 -7.649 10.675 1.00 83.75 72 GLY A C 1
ATOM 554 O O . GLY A 1 72 ? -0.144 -8.210 11.329 1.00 83.75 72 GLY A O 1
ATOM 555 N N . TRP A 1 73 ? 1.810 -7.105 11.243 1.00 85.31 73 TRP A N 1
ATOM 556 C CA . TRP A 1 73 ? 2.016 -7.102 12.692 1.00 85.31 73 TRP A CA 1
ATOM 557 C C . TRP A 1 73 ? 0.922 -6.328 13.427 1.00 85.31 73 TRP A C 1
ATOM 559 O O . TRP A 1 73 ? 0.368 -6.839 14.397 1.00 85.31 73 TRP A O 1
ATOM 569 N N . MET A 1 74 ? 0.585 -5.131 12.940 1.00 80.50 74 MET A N 1
ATOM 570 C CA . MET A 1 74 ? -0.496 -4.311 13.494 1.00 80.50 74 MET A CA 1
ATOM 571 C C . MET A 1 74 ? -1.818 -5.090 13.505 1.00 80.50 74 MET A C 1
ATOM 573 O O . MET A 1 74 ? -2.453 -5.205 14.554 1.00 80.50 74 MET A O 1
ATOM 577 N N . SER A 1 75 ? -2.114 -5.791 12.401 1.00 80.94 75 SER A N 1
ATOM 578 C CA . SER A 1 75 ? -3.361 -6.541 12.258 1.00 80.94 75 SER A CA 1
ATOM 579 C C . SER A 1 75 ? -3.505 -7.708 13.236 1.00 80.94 75 SER A C 1
ATOM 581 O O . SER A 1 75 ? -4.619 -8.070 13.604 1.00 80.94 75 SER A O 1
ATOM 583 N N . LEU A 1 76 ? -2.389 -8.288 13.692 1.00 79.12 76 LEU A N 1
ATOM 584 C CA . LEU A 1 76 ? -2.391 -9.348 14.705 1.00 79.12 76 LEU A CA 1
ATOM 585 C C . LEU A 1 76 ? -2.697 -8.817 16.112 1.00 79.12 76 LEU A C 1
ATOM 587 O O . LEU A 1 76 ? -3.063 -9.599 16.987 1.00 79.12 76 LEU A O 1
ATOM 591 N N . GLY A 1 77 ? -2.531 -7.512 16.338 1.00 69.31 77 GLY A N 1
ATOM 592 C CA . GLY A 1 77 ? -2.879 -6.835 17.586 1.00 69.31 77 GLY A CA 1
ATOM 593 C C . GLY A 1 77 ? -4.337 -6.374 17.657 1.00 69.31 77 GLY A C 1
ATOM 594 O O . GLY A 1 77 ? -4.780 -5.938 18.720 1.00 69.31 77 GLY A O 1
ATOM 595 N N . LEU A 1 78 ? -5.090 -6.467 16.557 1.00 68.19 78 LEU A N 1
ATOM 596 C CA . LEU A 1 78 ? -6.486 -6.050 16.509 1.00 68.19 78 LEU A CA 1
ATOM 597 C C . LEU A 1 78 ? -7.385 -7.076 17.191 1.00 68.19 78 LEU A C 1
ATOM 599 O O . LEU A 1 78 ? -7.420 -8.248 16.819 1.00 68.19 78 LEU A O 1
ATOM 603 N N . ASN A 1 79 ? -8.172 -6.604 18.152 1.00 64.62 79 ASN A N 1
ATOM 604 C CA . ASN A 1 79 ? -9.182 -7.415 18.829 1.00 64.62 79 ASN A CA 1
ATOM 605 C C . ASN A 1 79 ? -10.605 -7.147 18.296 1.00 64.62 79 ASN A C 1
ATOM 607 O O . ASN A 1 79 ? -11.549 -7.837 18.674 1.00 64.62 79 ASN A O 1
ATOM 611 N N . GLU A 1 80 ? -10.771 -6.154 17.413 1.00 67.12 80 GLU A N 1
ATOM 612 C CA . GLU A 1 80 ? -12.068 -5.705 16.898 1.00 67.12 80 GLU A CA 1
ATOM 613 C C . GLU A 1 80 ? -12.034 -5.470 15.382 1.00 67.12 80 GLU A C 1
ATOM 615 O O . GLU A 1 80 ? -11.059 -4.965 14.826 1.00 67.12 80 GLU A O 1
ATOM 620 N N . VAL A 1 81 ? -13.128 -5.826 14.701 1.00 69.00 81 VAL A N 1
ATOM 621 C CA . VAL A 1 81 ? -13.301 -5.600 13.259 1.00 69.00 81 VAL A CA 1
ATOM 622 C C . VAL A 1 81 ? -13.886 -4.204 13.049 1.00 69.00 81 VAL A C 1
ATOM 624 O O . VAL A 1 81 ? -15.102 -4.020 13.074 1.00 69.00 81 VAL A O 1
ATOM 627 N N . ASN A 1 82 ? -13.016 -3.214 12.853 1.00 79.06 82 ASN A N 1
ATOM 628 C CA . ASN A 1 82 ? -13.380 -1.822 12.581 1.00 79.06 82 ASN A CA 1
ATOM 629 C C . ASN A 1 82 ? -12.736 -1.313 11.266 1.00 79.06 82 ASN A C 1
ATOM 631 O O . ASN A 1 82 ? -12.072 -2.063 10.542 1.00 79.06 82 ASN A O 1
ATOM 635 N N . ALA A 1 83 ? -12.968 -0.042 10.915 1.00 77.75 83 ALA A N 1
ATOM 636 C CA . ALA A 1 83 ? -12.433 0.557 9.685 1.00 77.75 83 ALA A CA 1
ATOM 637 C C . ALA A 1 83 ? -10.891 0.587 9.652 1.00 77.75 83 ALA A C 1
ATOM 639 O O . ALA A 1 83 ? -10.294 0.413 8.589 1.00 77.75 83 ALA A O 1
ATOM 640 N N . GLU A 1 84 ? -10.258 0.757 10.813 1.00 80.19 84 GLU A N 1
ATOM 641 C CA . GLU A 1 84 ? -8.801 0.755 10.982 1.00 80.19 84 GLU A CA 1
ATOM 642 C C . GLU A 1 84 ? -8.239 -0.649 10.739 1.00 80.19 84 GLU A C 1
ATOM 644 O O . GLU A 1 84 ? -7.332 -0.832 9.930 1.00 80.19 84 GLU A O 1
ATOM 649 N 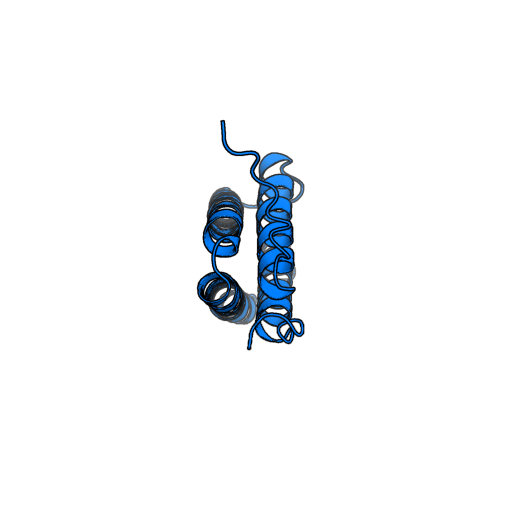N . GLY A 1 85 ? -8.880 -1.672 11.302 1.00 79.44 85 GLY A N 1
ATOM 650 C CA . GLY A 1 85 ? -8.483 -3.052 11.085 1.00 79.44 85 GLY A CA 1
ATOM 651 C C . GLY A 1 85 ? -8.627 -3.511 9.639 1.00 79.44 85 GLY A C 1
ATOM 652 O O . GLY A 1 85 ? -7.768 -4.214 9.104 1.00 79.44 85 GLY A O 1
ATOM 653 N N . PHE A 1 86 ? -9.672 -3.045 8.950 1.00 83.44 86 PHE A N 1
ATOM 654 C CA . PHE A 1 86 ? -9.802 -3.261 7.512 1.00 83.44 86 PHE A CA 1
ATOM 655 C C . PHE A 1 86 ? -8.669 -2.587 6.721 1.00 83.44 86 PHE A C 1
ATOM 657 O O . PHE A 1 86 ? -8.134 -3.187 5.783 1.00 83.44 86 PHE A O 1
ATOM 664 N N . LEU A 1 87 ? -8.283 -1.360 7.091 1.00 84.62 87 LEU A N 1
ATOM 665 C CA . LEU A 1 87 ? -7.166 -0.644 6.473 1.00 84.62 87 LEU A CA 1
ATOM 666 C C . LEU A 1 87 ? -5.848 -1.410 6.644 1.00 84.62 87 LEU A C 1
ATOM 668 O O . LEU A 1 87 ? -5.104 -1.556 5.669 1.00 84.62 87 LEU A O 1
ATOM 672 N N . GLU A 1 88 ? -5.575 -1.918 7.844 1.00 84.31 88 GLU A N 1
ATOM 673 C CA . GLU A 1 88 ? -4.360 -2.674 8.144 1.00 84.31 88 GLU A CA 1
ATOM 674 C C . GLU A 1 88 ? -4.286 -3.971 7.344 1.00 84.31 88 GLU A C 1
ATOM 676 O O . GLU A 1 88 ? -3.337 -4.178 6.586 1.00 84.31 88 GLU A O 1
ATOM 681 N N . VAL A 1 89 ? -5.327 -4.806 7.417 1.00 86.19 89 VAL A N 1
ATOM 682 C CA . VAL A 1 89 ? -5.376 -6.084 6.693 1.00 86.19 89 VAL A CA 1
ATOM 683 C C . VAL A 1 89 ? -5.251 -5.858 5.188 1.00 86.19 89 VAL A C 1
ATOM 685 O O . VAL A 1 89 ? -4.447 -6.517 4.527 1.00 86.19 89 VAL A O 1
ATOM 688 N N . ARG A 1 90 ? -5.988 -4.891 4.625 1.00 86.75 90 ARG A N 1
ATOM 689 C CA . ARG A 1 90 ? -5.894 -4.547 3.198 1.00 86.75 90 ARG A CA 1
ATOM 690 C C . ARG A 1 90 ? -4.469 -4.162 2.821 1.00 86.75 90 ARG A C 1
ATOM 692 O O . ARG A 1 90 ? -3.956 -4.618 1.800 1.00 86.75 90 ARG A O 1
ATOM 699 N N . THR A 1 91 ? -3.837 -3.313 3.622 1.00 86.25 91 THR A N 1
ATOM 700 C CA . THR A 1 91 ? -2.495 -2.805 3.332 1.00 86.25 91 THR A CA 1
ATOM 701 C C . THR A 1 91 ? -1.441 -3.907 3.451 1.00 86.25 91 THR A C 1
ATOM 703 O O . THR A 1 91 ? -0.561 -3.999 2.593 1.00 86.25 91 THR A O 1
ATOM 706 N N . ALA A 1 92 ? -1.586 -4.810 4.422 1.00 87.88 92 ALA A N 1
ATOM 707 C CA . ALA A 1 92 ? -0.752 -5.999 4.554 1.00 87.88 92 ALA A CA 1
ATOM 708 C C . ALA A 1 92 ? -0.902 -6.941 3.347 1.00 87.88 92 ALA A C 1
ATOM 710 O O . ALA A 1 92 ? 0.097 -7.391 2.784 1.00 87.88 92 ALA A O 1
ATOM 711 N N . VAL A 1 93 ? -2.135 -7.189 2.888 1.00 88.50 93 VAL A N 1
ATOM 712 C CA . VAL A 1 93 ? -2.413 -8.008 1.694 1.00 88.50 93 VAL A CA 1
ATOM 713 C C . VAL A 1 93 ? -1.798 -7.384 0.440 1.00 88.50 93 VAL A C 1
ATOM 715 O O . VAL A 1 93 ? -1.162 -8.087 -0.343 1.00 88.50 93 VAL A O 1
ATOM 718 N N . VAL A 1 94 ? -1.923 -6.066 0.259 1.00 88.06 94 VAL A N 1
ATOM 719 C CA . VAL A 1 94 ? -1.262 -5.345 -0.842 1.00 88.06 94 VAL A CA 1
ATOM 720 C C . VAL A 1 94 ? 0.258 -5.522 -0.773 1.00 88.06 94 VAL A C 1
ATOM 722 O O . VAL A 1 94 ? 0.882 -5.847 -1.785 1.00 88.06 94 VAL A O 1
ATOM 725 N N . GLY A 1 95 ? 0.848 -5.395 0.419 1.00 84.69 95 GLY A N 1
ATOM 726 C CA . GLY A 1 95 ? 2.267 -5.660 0.653 1.00 84.69 95 GLY A CA 1
ATOM 727 C C . GLY A 1 95 ? 2.693 -7.081 0.274 1.00 84.69 95 GLY A C 1
ATOM 728 O O . GLY A 1 95 ? 3.694 -7.269 -0.425 1.00 84.69 95 GLY A O 1
ATOM 729 N N . ALA A 1 96 ? 1.899 -8.088 0.652 1.00 87.00 96 ALA A N 1
ATOM 730 C CA . ALA A 1 96 ? 2.130 -9.481 0.273 1.00 87.00 96 ALA A CA 1
ATOM 731 C C . ALA A 1 96 ? 2.088 -9.679 -1.247 1.00 87.00 96 ALA A C 1
ATOM 733 O O . ALA A 1 96 ? 2.983 -10.312 -1.805 1.00 87.00 96 ALA A O 1
ATOM 734 N N . VAL A 1 97 ? 1.094 -9.106 -1.931 1.00 88.25 97 VAL A N 1
ATOM 735 C CA . VAL A 1 97 ? 0.961 -9.206 -3.392 1.00 88.25 97 VAL A CA 1
ATOM 736 C C . VAL A 1 97 ? 2.170 -8.590 -4.096 1.00 88.25 97 VAL A C 1
ATOM 738 O O . VAL A 1 97 ? 2.754 -9.233 -4.967 1.00 88.25 97 VAL A O 1
ATOM 741 N N . ILE A 1 98 ? 2.593 -7.388 -3.692 1.00 85.62 98 ILE A N 1
ATOM 742 C CA . ILE A 1 98 ? 3.782 -6.717 -4.247 1.00 85.62 98 ILE A CA 1
ATOM 743 C C . ILE A 1 98 ? 5.045 -7.559 -4.022 1.00 85.62 98 ILE A C 1
ATOM 745 O O . ILE A 1 98 ? 5.876 -7.691 -4.920 1.00 85.62 98 ILE A O 1
ATOM 749 N N . THR A 1 99 ? 5.185 -8.152 -2.836 1.00 85.38 99 THR A N 1
ATOM 750 C CA . THR A 1 99 ? 6.354 -8.961 -2.468 1.00 85.38 99 THR A CA 1
ATOM 751 C C . THR A 1 99 ? 6.428 -10.259 -3.273 1.00 85.38 99 THR A C 1
ATOM 753 O O . THR A 1 99 ? 7.490 -10.626 -3.781 1.00 85.38 99 THR A O 1
ATOM 756 N N . LEU A 1 100 ? 5.299 -10.962 -3.389 1.00 85.50 100 LEU A N 1
ATOM 757 C CA . LEU A 1 100 ? 5.221 -12.296 -3.983 1.00 85.50 100 LEU A CA 1
ATOM 758 C C . LEU A 1 100 ? 5.142 -12.271 -5.511 1.00 85.50 100 LEU A C 1
ATOM 760 O O . LEU A 1 100 ? 5.425 -13.291 -6.149 1.00 85.50 100 LEU A O 1
ATOM 764 N N . VAL A 1 101 ? 4.770 -11.140 -6.120 1.00 85.00 101 VAL A N 1
ATOM 765 C CA . VAL A 1 101 ? 4.713 -11.055 -7.578 1.00 85.00 101 VAL A CA 1
ATOM 766 C C . VAL A 1 101 ? 6.109 -11.299 -8.163 1.00 85.00 101 VAL A C 1
ATOM 768 O O . VAL A 1 101 ? 7.122 -10.719 -7.750 1.00 85.00 101 VAL A O 1
ATOM 771 N N . ARG A 1 102 ? 6.177 -12.197 -9.148 1.00 73.56 102 ARG A N 1
ATOM 772 C CA . ARG A 1 102 ? 7.422 -12.434 -9.882 1.00 73.56 102 ARG A CA 1
ATOM 773 C C . ARG A 1 102 ? 7.737 -11.217 -10.763 1.00 73.56 102 ARG A C 1
ATOM 775 O O . ARG A 1 102 ? 6.807 -10.672 -11.374 1.00 73.56 102 ARG A O 1
ATOM 782 N N . PRO A 1 103 ? 9.016 -10.809 -10.874 1.00 64.94 103 PRO A N 1
ATOM 783 C CA . PRO A 1 103 ? 9.428 -9.826 -11.867 1.00 64.94 103 PRO A CA 1
ATOM 784 C C . PRO A 1 103 ? 9.011 -10.318 -13.260 1.00 64.94 103 PRO A C 1
ATOM 786 O O . PRO A 1 103 ? 9.075 -11.515 -13.548 1.00 64.94 103 PRO A O 1
ATOM 789 N N . GLY A 1 104 ? 8.526 -9.417 -14.116 1.00 60.28 104 GLY A N 1
ATOM 790 C CA . GLY A 1 104 ? 8.383 -9.731 -15.541 1.00 60.28 104 GLY A CA 1
ATOM 791 C C . GLY A 1 104 ? 9.760 -9.981 -16.165 1.00 60.28 104 GLY A C 1
ATOM 792 O O . GLY A 1 104 ? 10.758 -9.532 -15.611 1.00 60.28 104 GLY A O 1
ATOM 793 N N . ARG A 1 105 ? 9.800 -10.678 -17.309 1.00 52.19 105 ARG A N 1
ATOM 794 C CA . ARG A 1 105 ? 10.998 -11.158 -18.039 1.00 52.19 105 ARG A CA 1
ATOM 795 C C . ARG A 1 105 ? 12.092 -10.114 -18.366 1.00 52.19 105 ARG A C 1
ATOM 797 O O . ARG A 1 105 ? 13.097 -10.505 -18.938 1.00 52.19 105 ARG A O 1
ATOM 804 N N . SER A 1 106 ? 11.923 -8.840 -18.018 1.00 53.16 106 SER A N 1
ATOM 805 C CA . SER A 1 106 ? 12.864 -7.747 -18.316 1.00 53.16 106 SER A CA 1
ATOM 806 C C . SER A 1 106 ? 13.742 -7.340 -17.115 1.00 53.16 106 SER A C 1
ATOM 808 O O . SER A 1 106 ? 14.317 -6.259 -17.129 1.00 53.16 106 SER A O 1
ATOM 810 N N . ALA A 1 107 ? 13.808 -8.153 -16.052 1.00 50.75 107 ALA A N 1
ATOM 811 C CA . ALA A 1 107 ? 14.560 -7.851 -14.823 1.00 50.75 107 ALA A CA 1
ATOM 812 C C . ALA A 1 107 ? 15.711 -8.839 -14.523 1.00 50.75 107 ALA A C 1
ATOM 814 O O . ALA A 1 107 ? 16.151 -8.908 -13.375 1.00 50.75 107 ALA A O 1
ATOM 815 N N . GLU A 1 108 ? 16.158 -9.611 -15.520 1.00 43.91 108 GLU A N 1
ATOM 816 C CA . GLU A 1 108 ? 17.394 -10.415 -15.454 1.00 43.91 108 GLU A CA 1
ATOM 817 C C . GLU A 1 108 ? 18.565 -9.676 -16.108 1.00 43.91 108 GLU A C 1
ATOM 819 O O . GLU A 1 108 ? 18.353 -9.094 -17.197 1.00 43.91 108 GLU A O 1
#

Secondary structure (DSSP, 8-state):
-----------HHHHHHHHHHHHHHHHHHTT-S---HHHHHHHHHHHHHHHHHTTSHHHHHHHHHHHHHHHHHHHHT--S-SHHHHHHHHHHHHHHHHHHSPPPTT--

=== Feature glossary ===
Each block in this record encodes a different view of the same protein. In brief:

Predicted aligned error. PAE(i, j) answers: if I align the predicted and true structures on residue i, how far off (in Å) do I expect residue j to be? A block-diagonal PAE matrix with low values on the blocks and high values off-diagonal is the signature of a multi-domain protein with confidently predicted domains but uncertain inter-domain orientation.

Contact-map, Ramachandran, and PAE plots. Plot images: a contact map (which residues are close in 3D, as an N×N binary image), a Ramachandran scatter (backbone torsion angles, revealing secondary-structure composition at a glance), and — for AlphaFold structures — a PAE heatmap (pairwise prediction confidence).

Backbone torsions (φ/ψ). φ (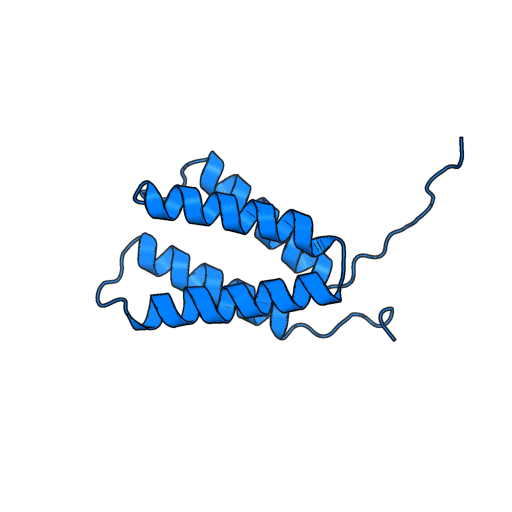phi) and ψ (psi) are the two rotatable backbone dihedrals per residue: φ is the C(i-1)–N–Cα–C torsion, ψ is the N–Cα–C–N(i+1) torsion, both in degrees on (−180°, 180°]. α-helical residues cluster near (−60°, −45°); β-strand residues near (−120°, +130°). A Ramachandran plot is simply a scatter of (φ, ψ) for every residue.

Foldseek 3Di. A 3Di character summarizes, for each residue, the relative orientation of the Cα frame of its nearest spatial neighbor. Because it encodes fold topology rather than chemistry, 3Di alignments detect remote structural similarity that sequence alignment misses.

Radius of gyration, Cα contacts, bounding box. Three whole-structure scalars: the radius of gyration (RMS distance of Cα from centroid, in Å), the count of Cα–Cα contacts (pairs closer than 8 Å and separated by more than four residues in sequence — i.e. tertiary, not local, contacts), and the bounding-box dimensions. Together they distinguish compact globular folds from extended fibres or disordered chains.

Sequence. Sequence gives the chain of amino acids in standard one-letter code (A=alanine, C=cysteine, …, Y=tyrosine), read N→C. It is the only feature that is directly encoded by the gene; all structural features are derived from the folded form of this sequence.

mmCIF coordinates. Atomic coordinates in PDBx/mmCIF format — the same representation the Protein Data Bank distributes. Each line of the _atom_site loop places one backbone atom in Cartesian space (units: ångströms, origin: arbitrary).

Secondary structure (3-state, P-SEA). Three-state secondary structure (P-SEA) collapses the eight DSSP classes into helix (a), strand (b), and coil (c). P-SEA assigns these from Cα geometry alone — distances and angles — without requiring backbone oxygens, so it works on any Cα trace.

InterPro / GO / CATH / organism. Functional annotations link the protein to curated databases. InterPro entries identify conserved domains and families by matching the sequence against member-database signatures (Pfam, PROSITE, CDD, …). Gene Ontology (GO) terms describe molecular function, biological process, and cellular component in a controlled vocabulary. CATH places the structure in a hierarchical fold classification (Class/Architecture/Topology/Homologous-superfamily). The organism is the source species.

B-factor. B-factor (Debye–Waller factor) reflects atomic displacement in the crystal lattice. It is an experimental observable (units Å²), not a prediction; low values mean the atom is pinned down, high values mean it moves or is heterogeneous across the crystal.

Rendered structure images. Structure images are PyMOL renders from six orthogonal camera directions. Cartoon representation draws helices as coils and strands as arrows; sticks shows the backbone as bonds; surface shows the solvent-excluded envelope. Rainbow coloring maps sequence position to hue (blue→red, N→C); chain coloring assigns a distinct color per polypeptide.

Solvent-accessible surface area. Solvent-accessible surface area (SASA) is the area in Å² traced out by the centre of a 1.4 Å probe sphere (a water molecule) rolled over the protein's van der Waals surface (Shrake–Rupley / Lee–Richards construction). Buried residues have near-zero SASA; fully exposed residues can exceed 200 Å². The total SASA scales roughly with the number of surface residues.

Secondary structure (8-state, DSSP). The SS8 string is DSSP's per-residue secondary-structure call. α-helix (H) means an i→i+4 H-bond ladder; β-strand (E) means the residue participates in a β-sheet; 3₁₀ (G) and π (I) are tighter and wider helices; T/S are turns/bends; '-' is loop.

pLDDT. For AlphaFold models, the B-factor field carries pLDDT — the model's own estimate of local accuracy on a 0–100 scale. Regions with pLDDT<50 should be treated as essentially unmodeled; they often correspond to intrinsically disordered segments.

Nearest PDB structures. Nearest PDB neighbors are the top structural matches found by Foldseek when searching this structure against the entire Protein Data Bank. Each hit reports a TM-score (0 to 1; >0.5 almost always implies the same fold) and an E-value. These are *structural* homologs — they may share no detectable sequence similarity.